Protein AF-A0A2N9FSM0-F1 (afdb_monomer_lite)

Sequence (101 aa):
MVVASSLTACEENVYMAKPAEWYEEMVEFMEKVSALVDNEELSVEESNLLSVAYKNVIGARRASCRIISSIYDRENNRWERNCRVNRGWWGHRRWAVSVGF

pLDDT: mean 75.71, std 14.02, range [42.69, 95.31]

Structure (mmCIF, N/CA/C/O backbone):
data_AF-A0A2N9FSM0-F1
#
_entry.id   AF-A0A2N9FSM0-F1
#
loop_
_atom_site.group_PDB
_atom_site.id
_atom_site.type_symbol
_atom_site.label_atom_id
_atom_site.label_alt_id
_atom_site.label_comp_id
_atom_site.label_asym_id
_atom_site.label_entity_id
_atom_site.label_seq_id
_atom_site.pdbx_PDB_ins_code
_atom_site.Cartn_x
_atom_site.Cartn_y
_atom_site.Cartn_z
_atom_site.occupancy
_atom_site.B_iso_or_equiv
_atom_site.auth_seq_id
_atom_site.auth_comp_id
_atom_site.auth_asym_id
_atom_site.auth_atom_id
_atom_site.pdbx_PDB_model_num
ATOM 1 N N . MET A 1 1 ? -40.564 -2.865 26.275 1.00 42.69 1 MET A N 1
ATOM 2 C CA . MET A 1 1 ? -39.743 -3.961 25.709 1.00 42.69 1 MET A CA 1
ATOM 3 C C . MET A 1 1 ? -39.077 -3.492 24.411 1.00 42.69 1 MET A C 1
ATOM 5 O O . MET A 1 1 ? -39.493 -3.918 23.349 1.00 42.69 1 MET A O 1
ATOM 9 N N . VAL A 1 2 ? -38.095 -2.580 24.465 1.00 46.91 2 VAL A N 1
ATOM 10 C CA . VAL A 1 2 ? -37.381 -2.106 23.246 1.00 46.91 2 VAL A CA 1
ATOM 11 C C . VAL A 1 2 ? -35.849 -2.179 23.391 1.00 46.91 2 VAL A C 1
ATOM 13 O O . VAL A 1 2 ? -35.130 -2.011 22.422 1.00 46.91 2 VAL A O 1
ATOM 16 N N . VAL A 1 3 ? -35.322 -2.522 24.571 1.00 50.28 3 VAL A N 1
ATOM 17 C CA . VAL A 1 3 ? -33.869 -2.481 24.847 1.00 50.28 3 VAL A CA 1
ATOM 18 C C . VAL A 1 3 ? -33.139 -3.785 24.457 1.00 50.28 3 VAL A C 1
ATOM 20 O O . VAL A 1 3 ? -31.921 -3.828 24.441 1.00 50.28 3 VAL A O 1
ATOM 23 N N . ALA A 1 4 ? -33.857 -4.858 24.101 1.00 51.03 4 ALA A N 1
ATOM 24 C CA . ALA A 1 4 ? -33.241 -6.166 23.837 1.00 51.03 4 ALA A CA 1
ATOM 25 C C . ALA A 1 4 ? -32.689 -6.342 22.405 1.00 51.03 4 ALA A C 1
ATOM 27 O O . ALA A 1 4 ? -31.842 -7.202 22.195 1.00 51.03 4 ALA A O 1
ATOM 28 N N . SER A 1 5 ? -33.143 -5.549 21.428 1.00 56.12 5 SER A N 1
ATOM 29 C CA . SER A 1 5 ? -32.797 -5.754 20.010 1.00 56.12 5 SER A CA 1
ATOM 30 C C . SER A 1 5 ? -31.439 -5.169 19.600 1.00 56.12 5 SER A C 1
ATOM 32 O O . SER A 1 5 ? -30.872 -5.589 18.596 1.00 56.12 5 SER A O 1
ATOM 34 N N . SER A 1 6 ? -30.918 -4.183 20.337 1.00 52.75 6 SER A N 1
ATOM 35 C CA . SER A 1 6 ? -29.627 -3.545 20.034 1.00 52.75 6 SER A CA 1
ATOM 36 C C . SER A 1 6 ? -28.436 -4.388 20.496 1.00 52.75 6 SER A C 1
ATOM 38 O O . SER A 1 6 ? -27.421 -4.433 19.804 1.00 52.75 6 SER A O 1
ATOM 40 N N . LEU A 1 7 ? -28.576 -5.107 21.616 1.00 55.03 7 LEU A N 1
ATOM 41 C CA . LEU A 1 7 ? -27.516 -5.957 22.168 1.00 55.03 7 LEU A CA 1
ATOM 42 C C . LEU A 1 7 ? -27.182 -7.123 21.221 1.00 55.03 7 LEU A C 1
ATOM 44 O O . LEU A 1 7 ? -26.017 -7.394 20.947 1.00 55.03 7 LEU A O 1
ATOM 48 N N . THR A 1 8 ? -28.212 -7.746 20.639 1.00 61.66 8 THR A N 1
ATOM 49 C CA . THR A 1 8 ? -28.057 -8.875 19.708 1.00 61.66 8 THR A CA 1
ATOM 50 C C . THR A 1 8 ? -27.405 -8.462 18.389 1.00 61.66 8 THR A C 1
ATOM 52 O O . THR A 1 8 ? -26.653 -9.238 17.809 1.00 61.66 8 THR A O 1
ATOM 55 N N . ALA A 1 9 ? -27.655 -7.233 17.924 1.00 62.84 9 ALA A N 1
ATOM 56 C CA . ALA A 1 9 ? -27.080 -6.714 16.683 1.00 62.84 9 ALA A CA 1
ATOM 57 C C . ALA A 1 9 ? -25.585 -6.381 16.829 1.00 62.84 9 ALA A C 1
ATOM 59 O O . ALA A 1 9 ? -24.810 -6.593 15.896 1.00 62.84 9 ALA A O 1
ATOM 60 N N . CYS A 1 10 ? -25.163 -5.883 17.998 1.00 58.22 10 CYS A N 1
ATOM 61 C CA . CYS A 1 10 ? -23.745 -5.667 18.292 1.00 58.22 10 CYS A CA 1
ATOM 62 C C . CYS A 1 10 ? -22.980 -7.000 18.288 1.00 58.22 10 CYS A C 1
ATOM 64 O O . CYS A 1 10 ? -21.984 -7.153 17.576 1.00 58.22 10 CYS A O 1
ATOM 66 N N . GLU A 1 11 ? -23.509 -8.000 18.997 1.00 66.19 11 GLU A N 1
ATOM 67 C CA . GLU A 1 11 ? -22.922 -9.340 19.067 1.00 66.19 11 GLU A CA 1
ATOM 68 C C . GLU A 1 11 ? -22.862 -10.031 17.692 1.00 66.19 11 GLU A C 1
ATOM 70 O O . GLU A 1 11 ? -21.850 -10.656 17.361 1.00 66.19 11 GLU A O 1
ATOM 75 N N . GLU A 1 12 ? -23.892 -9.871 16.853 1.00 67.88 12 GLU A N 1
ATOM 76 C CA . GLU A 1 12 ? -23.902 -10.371 15.471 1.00 67.88 12 GLU A CA 1
ATOM 77 C C . GLU A 1 12 ? -22.839 -9.705 14.596 1.00 67.88 12 GLU A C 1
ATOM 79 O O . GLU A 1 12 ? -22.126 -10.396 13.869 1.00 67.88 12 GLU A O 1
ATOM 84 N N . ASN A 1 13 ? -22.678 -8.384 14.680 1.00 62.75 13 ASN A N 1
ATOM 85 C CA . ASN A 1 13 ? -21.665 -7.673 13.901 1.00 62.75 13 ASN A CA 1
ATOM 86 C C . ASN A 1 13 ? -20.241 -8.060 14.336 1.00 62.75 13 ASN A C 1
ATOM 88 O O . ASN A 1 13 ? -19.366 -8.256 13.490 1.00 62.75 13 ASN A O 1
ATOM 92 N N . VAL A 1 14 ? -20.012 -8.253 15.640 1.00 62.78 14 VAL A N 1
ATOM 93 C CA . VAL A 1 14 ? -18.741 -8.771 16.173 1.00 62.78 14 VAL A CA 1
ATOM 94 C C . VAL A 1 14 ? -18.495 -10.212 15.714 1.00 62.78 14 VAL A C 1
ATOM 96 O O . VAL A 1 14 ? -17.353 -10.588 15.443 1.00 62.78 14 VAL A O 1
ATOM 99 N N . TYR A 1 15 ? -19.541 -11.032 15.601 1.00 68.31 15 TYR A N 1
ATOM 100 C CA . TYR A 1 15 ? -19.434 -12.397 15.093 1.00 68.31 15 TYR A CA 1
ATOM 101 C C . TYR A 1 15 ? -19.131 -12.436 13.588 1.00 68.31 15 TYR A C 1
ATOM 103 O O . TYR A 1 15 ? -18.235 -13.172 13.180 1.00 68.31 15 TYR A O 1
ATOM 111 N N . MET A 1 16 ? -19.799 -11.605 12.783 1.00 65.75 16 MET A N 1
ATOM 112 C CA . MET A 1 16 ? -19.582 -11.477 11.332 1.00 65.75 16 MET A CA 1
ATOM 113 C C . MET A 1 16 ? -18.201 -10.894 10.990 1.00 65.75 16 MET A C 1
ATOM 115 O O . MET A 1 16 ? -17.624 -11.240 9.962 1.00 65.75 16 MET A O 1
ATOM 119 N N . ALA A 1 17 ? -17.623 -10.073 11.872 1.00 59.00 17 ALA A N 1
ATOM 120 C CA . ALA A 1 17 ? -16.280 -9.519 11.700 1.00 59.00 17 ALA A CA 1
ATOM 121 C C . ALA A 1 17 ? -15.144 -10.541 11.930 1.00 59.00 17 ALA A C 1
ATOM 123 O O . ALA A 1 17 ? -14.028 -10.328 11.458 1.00 59.00 17 ALA A O 1
ATOM 124 N N . LYS A 1 18 ? -15.389 -11.648 12.648 1.00 58.12 18 LYS A N 1
ATOM 125 C CA . LYS A 1 18 ? -14.363 -12.666 12.965 1.00 58.12 18 LYS A CA 1
ATOM 126 C C . LYS A 1 18 ? -13.934 -13.538 11.771 1.00 58.12 18 LYS A C 1
ATOM 128 O O . LYS A 1 18 ? -12.740 -13.820 11.685 1.00 58.12 18 LYS A O 1
ATOM 133 N N . PRO A 1 19 ? -14.836 -13.992 10.879 1.00 55.09 19 PRO A N 1
ATOM 134 C CA . PRO A 1 19 ? -14.470 -14.751 9.684 1.00 55.09 19 PRO A CA 1
ATOM 135 C C . PRO A 1 19 ? -14.228 -13.881 8.438 1.00 55.09 19 PRO A C 1
ATOM 137 O O . PRO A 1 19 ? -13.990 -14.447 7.376 1.00 55.09 19 PRO A O 1
ATOM 140 N N . ALA A 1 20 ? -14.302 -12.546 8.530 1.00 54.22 20 ALA A N 1
ATOM 141 C CA . ALA A 1 20 ? -14.129 -11.665 7.375 1.00 54.22 20 ALA A CA 1
ATOM 142 C C . ALA A 1 20 ? -12.730 -11.839 6.756 1.00 54.22 20 ALA A C 1
ATOM 144 O O . ALA A 1 20 ? -11.710 -11.525 7.374 1.00 54.22 20 ALA A O 1
ATOM 145 N N . GLU A 1 21 ? -12.680 -12.354 5.526 1.00 50.59 21 GLU A N 1
ATOM 146 C CA . GLU A 1 21 ? -11.426 -12.634 4.817 1.00 50.59 21 GLU A CA 1
ATOM 147 C C . GLU A 1 21 ? -10.704 -11.346 4.381 1.00 50.59 21 GLU A C 1
ATOM 149 O O . GLU A 1 21 ? -9.490 -11.367 4.154 1.00 50.59 21 GLU A O 1
ATOM 154 N N . TRP A 1 22 ? -11.413 -10.208 4.312 1.00 60.34 22 TRP A N 1
ATOM 155 C CA . TRP A 1 22 ? -10.875 -8.918 3.878 1.00 60.34 22 TRP A CA 1
ATOM 156 C C . TRP A 1 22 ? -11.027 -7.820 4.938 1.00 60.34 22 TRP A C 1
ATOM 158 O O . TRP A 1 22 ? -12.109 -7.531 5.443 1.00 60.34 22 TRP A O 1
ATOM 168 N N . TYR A 1 23 ? -9.911 -7.150 5.244 1.00 63.03 23 TYR A N 1
ATOM 169 C CA . TYR A 1 23 ? -9.839 -6.123 6.291 1.00 63.03 23 TYR A CA 1
ATOM 170 C C . TYR A 1 23 ? -10.695 -4.878 6.014 1.00 63.03 23 TYR A C 1
ATOM 172 O O . TYR A 1 23 ? -11.023 -4.162 6.954 1.00 63.03 23 TYR A O 1
ATOM 180 N N . GLU A 1 24 ? -11.049 -4.608 4.755 1.00 64.44 24 GLU A N 1
ATOM 181 C CA . GLU A 1 24 ? -11.970 -3.517 4.406 1.00 64.44 24 GLU A CA 1
ATOM 182 C C . GLU A 1 24 ? -13.403 -3.825 4.876 1.00 64.44 24 GLU A C 1
ATOM 184 O O . GLU A 1 24 ? -14.045 -2.949 5.450 1.00 64.44 24 GLU A O 1
ATOM 189 N N . GLU A 1 25 ? -13.855 -5.080 4.771 1.00 65.69 25 GLU A N 1
ATOM 190 C CA . GLU A 1 25 ? -15.167 -5.512 5.279 1.00 65.69 25 GLU A CA 1
ATOM 191 C C . GLU A 1 25 ? -15.205 -5.477 6.814 1.00 65.69 25 GLU A C 1
ATOM 193 O O . GLU A 1 25 ? -16.184 -5.035 7.412 1.00 65.69 25 GLU A O 1
ATOM 198 N N . MET A 1 26 ? -14.103 -5.852 7.475 1.00 68.19 26 MET A N 1
ATOM 199 C CA . MET A 1 26 ? -13.976 -5.771 8.937 1.00 68.19 26 MET A CA 1
ATOM 200 C C . MET A 1 26 ? -14.097 -4.328 9.462 1.00 68.19 26 MET A C 1
ATOM 202 O O . MET A 1 26 ? -14.680 -4.115 10.526 1.00 68.19 26 MET A O 1
ATOM 206 N N . VAL A 1 27 ? -13.576 -3.335 8.727 1.00 68.75 27 VAL A N 1
ATOM 207 C CA . VAL A 1 27 ? -13.750 -1.908 9.060 1.00 68.75 27 VAL A CA 1
ATOM 208 C C . VAL A 1 27 ? -15.211 -1.490 8.890 1.00 68.75 27 VAL A C 1
ATOM 210 O O . VAL A 1 27 ? -15.749 -0.826 9.769 1.00 68.75 27 VAL A O 1
ATOM 213 N N . GLU A 1 28 ? -15.877 -1.932 7.825 1.00 72.94 28 GLU A N 1
ATOM 214 C CA . GLU A 1 28 ? -17.275 -1.584 7.547 1.00 72.94 28 GLU A CA 1
ATOM 215 C C . GLU A 1 28 ? -18.250 -2.148 8.601 1.00 72.94 28 GLU A C 1
ATOM 217 O O . GLU A 1 28 ? -19.198 -1.474 9.014 1.00 72.94 28 GLU A O 1
ATOM 222 N N . PHE A 1 29 ? -18.007 -3.368 9.098 1.00 66.38 29 PHE A N 1
ATOM 223 C CA . PHE A 1 29 ? -18.776 -3.937 10.211 1.00 66.38 29 PHE A CA 1
ATOM 224 C C . PHE A 1 29 ? -18.516 -3.205 11.529 1.00 66.38 29 PHE A C 1
ATOM 226 O O . PHE A 1 29 ? -19.450 -2.968 12.293 1.00 66.38 29 PHE A O 1
ATOM 233 N N . MET A 1 30 ? -17.273 -2.801 11.789 1.00 67.94 30 MET A N 1
ATOM 234 C 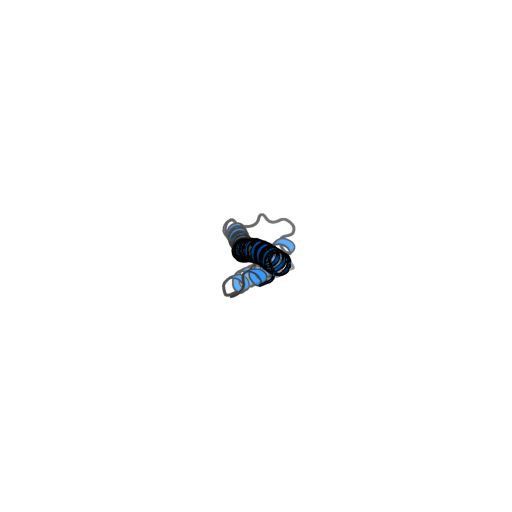CA . MET A 1 30 ? -16.928 -2.087 13.017 1.00 67.94 30 MET A CA 1
ATOM 235 C C . MET A 1 30 ? -17.384 -0.620 13.019 1.00 67.94 30 MET A C 1
ATOM 237 O O . MET A 1 30 ? -17.739 -0.100 14.074 1.00 67.94 30 MET A O 1
ATOM 241 N N . GLU A 1 31 ? -17.472 0.029 11.855 1.00 70.31 31 GLU A N 1
ATOM 242 C CA . GLU A 1 31 ? -18.128 1.335 11.713 1.00 70.31 31 GLU A CA 1
ATOM 243 C C . GLU A 1 31 ? -19.624 1.234 12.053 1.00 70.31 31 GLU A C 1
ATOM 245 O O . GLU A 1 31 ? -20.140 2.070 12.797 1.00 70.31 31 GLU A O 1
ATOM 250 N N . LYS A 1 32 ? -20.305 0.161 11.621 1.00 70.94 32 LYS A N 1
ATOM 251 C CA . LYS A 1 32 ? -21.703 -0.115 12.005 1.00 70.94 32 LYS A CA 1
ATOM 252 C C . LYS A 1 32 ? -21.853 -0.381 13.504 1.00 70.94 32 LYS A C 1
ATOM 254 O O . LYS A 1 32 ? -22.802 0.121 14.093 1.00 70.94 32 LYS A O 1
ATOM 259 N N . VAL A 1 33 ? -20.920 -1.099 14.136 1.00 67.44 33 VAL A N 1
ATOM 260 C CA . VAL A 1 33 ? -20.899 -1.274 15.604 1.00 67.44 33 VAL A CA 1
ATOM 261 C C . VAL A 1 33 ? -20.746 0.078 16.303 1.00 67.44 33 VAL A C 1
ATOM 263 O O . VAL A 1 33 ? -21.536 0.396 17.183 1.00 67.44 33 VAL A O 1
ATOM 266 N N . SER A 1 34 ? -19.812 0.923 15.855 1.00 63.88 34 SER A N 1
ATOM 267 C CA . SER A 1 34 ? -19.601 2.253 16.446 1.00 63.88 34 SER A CA 1
ATOM 268 C C . SER A 1 34 ? -20.794 3.203 16.277 1.00 63.88 34 SER A C 1
ATOM 270 O O . SER A 1 34 ? -21.032 4.036 17.143 1.00 63.88 34 SER A O 1
ATOM 272 N N . ALA A 1 35 ? -21.563 3.063 15.192 1.00 68.19 35 ALA A N 1
ATOM 273 C CA . ALA A 1 35 ? -22.748 3.874 14.918 1.00 68.19 35 ALA A CA 1
ATOM 274 C C . ALA A 1 35 ? -24.010 3.386 15.652 1.00 68.19 35 ALA A C 1
ATOM 276 O O . ALA A 1 35 ? -24.970 4.138 15.773 1.00 68.19 35 ALA A O 1
ATOM 277 N N . LEU A 1 36 ? -24.035 2.128 16.108 1.00 65.25 36 LEU A N 1
ATOM 278 C CA . LEU A 1 36 ? -25.142 1.561 16.888 1.00 65.25 36 LEU A CA 1
ATOM 279 C C . LEU A 1 36 ? -24.987 1.812 18.395 1.00 65.25 36 LEU A C 1
ATOM 281 O O . LEU A 1 36 ? -25.963 1.732 19.141 1.00 65.25 36 LEU A O 1
ATOM 285 N N . VAL A 1 37 ? -23.768 2.110 18.842 1.00 61.88 37 VAL A N 1
ATOM 286 C CA . VAL A 1 37 ? -23.438 2.390 20.237 1.00 61.88 37 VAL A CA 1
ATOM 287 C C . VAL A 1 37 ? -23.549 3.899 20.474 1.00 61.88 37 VAL A C 1
ATOM 289 O O . VAL A 1 37 ? -22.565 4.627 20.492 1.00 61.88 37 VAL A O 1
ATOM 292 N N . ASP A 1 38 ? -24.779 4.394 20.624 1.00 55.59 38 ASP A N 1
ATOM 293 C CA . ASP A 1 38 ? -25.033 5.840 20.701 1.00 55.59 38 ASP A CA 1
ATOM 294 C C . ASP A 1 38 ? -24.504 6.513 21.983 1.00 55.59 38 ASP A C 1
ATOM 296 O O . ASP A 1 38 ? -24.418 7.734 22.005 1.00 55.59 38 ASP A O 1
ATOM 300 N N . ASN A 1 39 ? -24.155 5.786 23.056 1.00 52.88 39 ASN A N 1
ATOM 301 C CA . ASN A 1 39 ? -23.635 6.371 24.312 1.00 52.88 39 ASN A CA 1
ATOM 302 C C . ASN A 1 39 ? -22.905 5.364 25.239 1.00 52.88 39 ASN A C 1
ATOM 304 O O . ASN A 1 39 ? -22.675 5.678 26.408 1.00 52.88 39 ASN A O 1
ATOM 308 N N . GLU A 1 40 ? -22.578 4.153 24.776 1.00 57.31 40 GLU A N 1
ATOM 309 C CA . GLU A 1 40 ? -21.951 3.118 25.616 1.00 57.31 40 GLU A CA 1
ATOM 310 C C . GLU A 1 40 ? -20.447 3.027 25.316 1.00 57.31 40 GLU A C 1
ATOM 312 O O . GLU A 1 40 ? -20.004 3.164 24.178 1.00 57.31 40 GLU A O 1
ATOM 317 N N . GLU A 1 41 ? -19.624 2.896 26.350 1.00 60.25 41 GLU A N 1
ATOM 318 C CA . GLU A 1 41 ? -18.171 2.878 26.197 1.00 60.25 41 GLU A CA 1
ATOM 319 C C . GLU A 1 41 ? -17.751 1.561 25.521 1.00 60.25 41 GLU A C 1
ATOM 321 O O . GLU A 1 41 ? -18.015 0.484 26.052 1.00 60.25 41 GLU A O 1
ATOM 326 N N . LE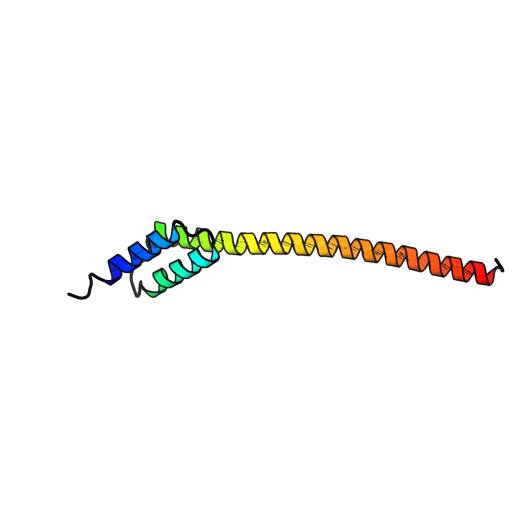U A 1 42 ? -17.139 1.648 24.329 1.00 66.12 42 LEU A N 1
ATOM 327 C CA . LEU A 1 42 ? -16.639 0.491 23.571 1.00 66.12 42 LEU A CA 1
ATOM 328 C C . LEU A 1 42 ? -15.776 -0.399 24.469 1.00 66.12 42 LEU A C 1
ATOM 330 O O . LEU A 1 42 ? -14.812 0.078 25.078 1.00 66.12 42 LEU A O 1
ATOM 334 N N . SER A 1 43 ? -16.066 -1.701 24.496 1.00 73.94 43 SER A N 1
ATOM 335 C CA . SER A 1 43 ? -15.273 -2.636 25.291 1.00 73.94 43 SER A CA 1
ATOM 336 C C . SER A 1 43 ? -13.828 -2.694 24.780 1.00 73.94 43 SER A C 1
ATOM 338 O O . SER A 1 43 ? -13.527 -2.419 23.610 1.00 73.94 43 SER A O 1
ATOM 340 N N . VAL A 1 44 ? -12.904 -3.085 25.660 1.00 76.50 44 VAL A N 1
ATOM 341 C CA . VAL A 1 44 ? -11.473 -3.209 25.349 1.00 76.50 44 VAL A CA 1
ATOM 342 C C . VAL A 1 44 ? -11.253 -4.138 24.148 1.00 76.50 44 VAL A C 1
ATOM 344 O O . VAL A 1 44 ? -10.434 -3.840 23.274 1.00 76.50 44 VAL A O 1
ATOM 347 N N . GLU A 1 45 ? -12.016 -5.228 24.049 1.00 78.88 45 GLU A N 1
ATOM 348 C CA . GLU A 1 45 ? -11.968 -6.169 22.929 1.00 78.88 45 GLU A CA 1
ATOM 349 C C . GLU A 1 45 ? -12.403 -5.545 21.592 1.00 78.88 45 GLU A C 1
ATOM 351 O O . GLU A 1 45 ? -11.759 -5.785 20.568 1.00 78.88 45 GLU A O 1
ATOM 356 N N . GLU A 1 46 ? -13.452 -4.723 21.590 1.00 72.12 46 GLU A N 1
ATOM 357 C CA . GLU A 1 46 ? -14.009 -4.092 20.384 1.00 72.12 46 GLU A CA 1
ATOM 358 C C . GLU A 1 46 ? -13.072 -3.002 19.859 1.00 72.12 46 GLU A C 1
ATOM 360 O O . GLU A 1 46 ? -12.723 -2.978 18.676 1.00 72.12 46 GLU A O 1
ATOM 365 N N . SER A 1 47 ? -12.558 -2.165 20.765 1.00 80.44 47 SER A N 1
ATOM 366 C CA . SER A 1 47 ? -11.550 -1.146 20.454 1.00 80.44 47 SER A CA 1
ATOM 367 C C . SER A 1 47 ? -10.251 -1.758 19.913 1.00 80.44 47 SER A C 1
ATOM 369 O O . SER A 1 47 ? -9.612 -1.204 19.008 1.00 80.44 47 SER A O 1
ATOM 371 N N . ASN A 1 48 ? -9.846 -2.921 20.434 1.00 84.44 48 ASN A N 1
ATOM 372 C CA . ASN A 1 48 ? -8.680 -3.640 19.931 1.00 84.44 48 ASN A CA 1
ATOM 373 C C . ASN A 1 48 ? -8.932 -4.219 18.529 1.00 84.44 48 ASN A C 1
ATOM 375 O O . ASN A 1 48 ? -8.067 -4.088 17.660 1.00 84.44 48 ASN A O 1
ATOM 379 N N . LEU A 1 49 ? -10.115 -4.792 18.271 1.00 83.19 49 LEU A N 1
ATOM 380 C CA . LEU A 1 49 ? -10.481 -5.285 16.937 1.00 83.19 49 LEU A CA 1
ATOM 381 C C . LEU A 1 49 ? -10.479 -4.157 15.897 1.00 83.19 49 LEU A C 1
AT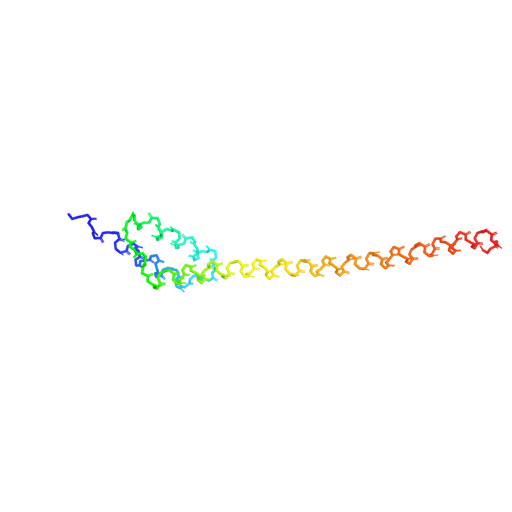OM 383 O O . LEU A 1 49 ? -9.875 -4.310 14.834 1.00 83.19 49 LEU A O 1
ATOM 387 N N . LEU A 1 50 ? -11.073 -3.010 16.235 1.00 80.00 50 LEU A N 1
ATOM 388 C CA . LEU A 1 50 ? -11.032 -1.785 15.430 1.00 80.00 50 LEU A CA 1
ATOM 389 C C . LEU A 1 50 ? -9.591 -1.361 15.121 1.00 80.00 50 LEU A C 1
ATOM 391 O O . LEU A 1 50 ? -9.229 -1.119 13.967 1.00 80.00 50 LEU A O 1
ATOM 395 N N . SER A 1 51 ? -8.735 -1.325 16.146 1.00 85.12 51 SER A N 1
ATOM 396 C CA . SER A 1 51 ? -7.318 -0.997 15.980 1.00 85.12 51 SER A CA 1
ATOM 397 C C . SER A 1 51 ? -6.587 -1.970 15.053 1.00 85.12 51 SER A C 1
ATOM 399 O O . SER A 1 51 ? -5.759 -1.533 14.252 1.00 85.12 51 SER A O 1
ATOM 401 N N . VAL A 1 52 ? -6.851 -3.274 15.152 1.00 85.12 52 VAL A N 1
ATOM 402 C CA . VAL A 1 52 ? -6.231 -4.296 14.293 1.00 85.12 52 VAL A CA 1
ATOM 403 C C . VAL A 1 52 ? -6.694 -4.139 12.845 1.00 85.12 52 VAL A C 1
ATOM 405 O O . VAL A 1 52 ? -5.851 -4.113 11.945 1.00 85.12 52 VAL A O 1
ATOM 408 N N . ALA A 1 53 ? -7.997 -3.954 12.624 1.00 83.19 53 ALA A N 1
ATOM 409 C CA . ALA A 1 53 ? -8.580 -3.746 11.302 1.00 83.19 53 ALA A CA 1
ATOM 410 C C . ALA A 1 53 ? -7.937 -2.543 10.589 1.00 83.19 53 ALA A C 1
ATOM 412 O O . ALA A 1 53 ? -7.314 -2.695 9.532 1.00 83.19 53 ALA A O 1
ATOM 413 N N . TYR A 1 54 ? -7.965 -1.359 11.212 1.00 83.44 54 TYR A N 1
ATOM 414 C CA . TYR A 1 54 ? -7.394 -0.149 10.612 1.00 83.44 54 TYR A CA 1
ATOM 415 C C . TYR A 1 54 ? -5.874 -0.233 10.420 1.00 83.44 54 TYR A C 1
ATOM 417 O O . TYR A 1 54 ? -5.360 0.192 9.378 1.00 83.44 54 TYR A O 1
ATOM 425 N N . LYS A 1 55 ? -5.125 -0.804 11.378 1.00 88.31 55 LYS A N 1
ATOM 426 C CA . LYS A 1 55 ? -3.667 -0.988 11.232 1.00 88.31 55 LYS A CA 1
ATOM 427 C C . LYS A 1 55 ? -3.327 -1.861 10.027 1.00 88.31 55 LYS A C 1
ATOM 429 O O . LYS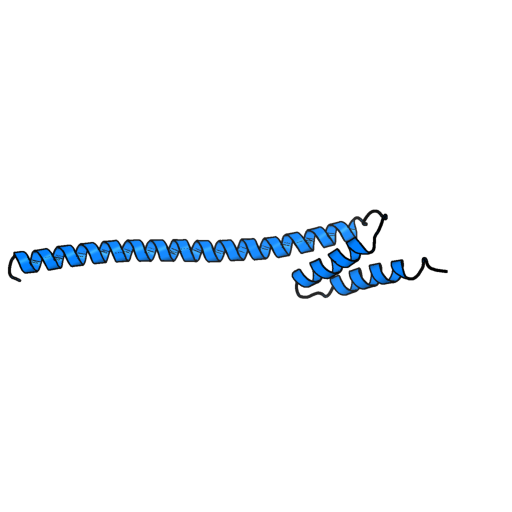 A 1 55 ? -2.367 -1.547 9.321 1.00 88.31 55 LYS A O 1
ATOM 434 N N . ASN A 1 56 ? -4.112 -2.902 9.764 1.00 85.31 56 ASN A N 1
ATOM 435 C CA . ASN A 1 56 ? -3.880 -3.814 8.648 1.00 85.31 56 ASN A CA 1
ATOM 436 C C . ASN A 1 56 ? -4.214 -3.173 7.295 1.00 85.31 56 ASN A C 1
ATOM 438 O O . ASN A 1 56 ? -3.395 -3.257 6.378 1.00 85.31 56 ASN A O 1
ATOM 442 N N . VAL A 1 57 ? -5.330 -2.442 7.183 1.00 83.94 57 VAL A N 1
ATOM 443 C CA . VAL A 1 57 ? -5.683 -1.700 5.954 1.00 83.94 57 VAL A CA 1
ATOM 444 C C . VAL A 1 57 ? -4.602 -0.673 5.607 1.00 83.94 57 VAL A C 1
ATOM 446 O O . VAL A 1 57 ? -4.088 -0.627 4.484 1.00 83.94 57 VAL A O 1
ATOM 449 N N . ILE A 1 58 ? -4.191 0.134 6.588 1.00 87.25 58 ILE A N 1
ATOM 450 C CA . ILE A 1 58 ? -3.137 1.137 6.397 1.00 87.25 58 ILE A CA 1
ATOM 451 C C . ILE A 1 58 ? -1.791 0.454 6.103 1.00 87.25 58 ILE A C 1
ATOM 453 O O . ILE A 1 58 ? -1.017 0.939 5.274 1.00 87.25 58 ILE A O 1
ATOM 457 N N . GLY A 1 59 ? -1.505 -0.678 6.751 1.00 90.31 59 GLY A N 1
ATOM 458 C CA . GLY A 1 59 ? -0.309 -1.488 6.523 1.00 90.31 59 GLY A CA 1
ATOM 459 C C . GLY A 1 59 ? -0.199 -1.990 5.084 1.00 90.31 59 GLY A C 1
ATOM 460 O O . GLY A 1 59 ? 0.837 -1.788 4.446 1.00 90.31 59 GLY A O 1
ATOM 461 N N . ALA A 1 60 ? -1.279 -2.555 4.541 1.00 86.38 60 ALA A N 1
ATOM 462 C CA . ALA A 1 60 ? -1.348 -3.023 3.159 1.00 86.38 60 ALA A CA 1
ATOM 463 C C . ALA A 1 60 ? -1.157 -1.877 2.149 1.00 86.38 60 ALA A C 1
ATOM 465 O O . ALA A 1 60 ? -0.381 -2.002 1.194 1.00 86.38 60 ALA A O 1
ATOM 466 N N . ARG A 1 61 ? -1.775 -0.713 2.399 1.00 89.06 61 ARG A N 1
ATOM 467 C CA . ARG A 1 61 ? -1.576 0.495 1.577 1.00 89.06 61 ARG A CA 1
ATOM 468 C C . ARG A 1 61 ? -0.129 0.984 1.623 1.00 89.06 61 ARG A C 1
ATOM 470 O O . ARG A 1 61 ? 0.453 1.262 0.579 1.00 89.06 61 ARG A O 1
ATOM 477 N N . ARG A 1 62 ? 0.499 1.026 2.804 1.00 94.06 62 ARG A N 1
ATOM 478 C CA . ARG A 1 62 ? 1.921 1.398 2.949 1.00 94.06 62 ARG A CA 1
ATOM 479 C C . ARG A 1 62 ? 2.848 0.426 2.227 1.00 94.06 62 ARG A C 1
ATOM 481 O O . ARG A 1 62 ? 3.791 0.873 1.578 1.00 94.06 62 ARG A O 1
ATOM 488 N N . ALA A 1 63 ? 2.598 -0.878 2.328 1.00 92.75 63 ALA A N 1
ATOM 489 C CA . ALA A 1 63 ? 3.364 -1.888 1.603 1.00 92.75 63 ALA A CA 1
ATOM 490 C C . ALA A 1 63 ? 3.243 -1.685 0.083 1.00 92.75 63 ALA A C 1
ATOM 492 O O . ALA A 1 63 ? 4.257 -1.641 -0.612 1.00 92.75 63 ALA A O 1
ATOM 493 N N . SER A 1 64 ? 2.025 -1.445 -0.407 1.00 91.94 64 SER A N 1
ATOM 494 C CA . SER A 1 64 ? 1.755 -1.140 -1.816 1.00 91.94 64 SER A CA 1
ATOM 495 C C . SER A 1 64 ? 2.486 0.124 -2.276 1.00 91.94 64 SER A C 1
ATOM 497 O O . SER A 1 64 ? 3.189 0.094 -3.285 1.00 91.94 64 SER A O 1
ATOM 499 N N . CYS A 1 65 ? 2.416 1.213 -1.501 1.00 90.31 65 CYS A N 1
ATOM 500 C CA . CYS A 1 65 ? 3.146 2.446 -1.802 1.00 90.31 65 CYS A CA 1
ATOM 501 C C . CYS A 1 65 ? 4.660 2.213 -1.877 1.00 90.31 65 CYS A C 1
ATOM 503 O O . CYS A 1 65 ? 5.297 2.710 -2.797 1.00 90.31 65 CYS A O 1
ATOM 505 N N . ARG A 1 66 ? 5.247 1.420 -0.968 1.00 95.31 66 ARG A N 1
ATOM 506 C CA . ARG A 1 66 ? 6.685 1.090 -1.016 1.00 95.31 66 ARG A CA 1
ATOM 507 C C . ARG A 1 66 ? 7.062 0.351 -2.294 1.00 95.31 66 ARG A C 1
ATOM 509 O O . ARG A 1 66 ? 8.082 0.672 -2.898 1.00 95.31 66 ARG A O 1
ATOM 516 N N . ILE A 1 67 ? 6.248 -0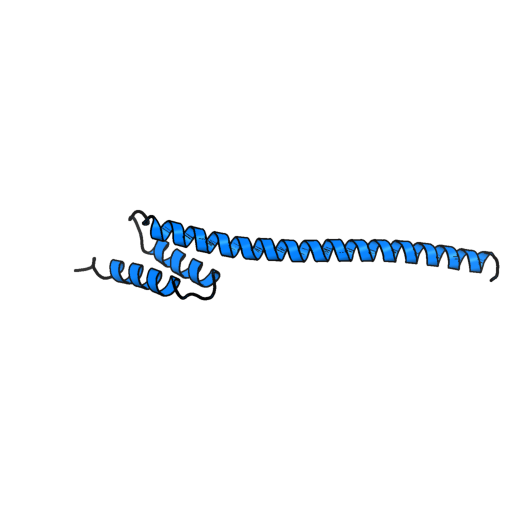.618 -2.710 1.00 94.50 67 ILE A N 1
ATOM 517 C CA . ILE A 1 67 ? 6.467 -1.356 -3.958 1.00 94.50 67 ILE A CA 1
ATOM 518 C C . ILE A 1 67 ? 6.428 -0.386 -5.141 1.00 94.50 67 ILE A C 1
ATOM 520 O O . ILE A 1 67 ? 7.377 -0.354 -5.923 1.00 94.50 67 ILE A O 1
ATOM 524 N N . ILE A 1 68 ? 5.392 0.452 -5.230 1.00 91.81 68 ILE A N 1
ATOM 525 C CA . ILE A 1 68 ? 5.236 1.435 -6.311 1.00 91.81 68 ILE A CA 1
ATOM 526 C C . ILE A 1 68 ? 6.422 2.406 -6.345 1.00 91.81 68 ILE A C 1
ATOM 528 O O . ILE A 1 68 ? 7.024 2.583 -7.402 1.00 91.81 68 ILE A O 1
ATOM 532 N N . SER A 1 69 ? 6.817 2.974 -5.202 1.00 92.50 69 SER A N 1
ATOM 533 C CA . SER A 1 69 ? 7.986 3.856 -5.108 1.00 92.50 69 SER A CA 1
ATOM 534 C C . SER A 1 69 ? 9.272 3.149 -5.539 1.00 92.50 69 SER A C 1
ATOM 536 O O . SER A 1 69 ? 10.025 3.692 -6.339 1.00 92.50 69 SER A O 1
ATOM 538 N N . SER A 1 70 ? 9.496 1.903 -5.109 1.00 94.31 70 SER A N 1
ATOM 539 C CA . SER A 1 70 ? 10.687 1.144 -5.517 1.00 94.31 70 SER A CA 1
ATOM 540 C C . SER A 1 70 ? 10.739 0.873 -7.026 1.00 94.31 70 SER A C 1
ATOM 542 O O . SER A 1 70 ? 11.813 0.894 -7.631 1.00 94.31 70 SER A O 1
ATOM 544 N N . ILE A 1 71 ? 9.580 0.635 -7.653 1.00 95.25 71 ILE A N 1
ATOM 545 C CA . ILE A 1 71 ? 9.472 0.451 -9.102 1.00 95.25 71 ILE A CA 1
ATOM 546 C C . ILE A 1 71 ? 9.779 1.768 -9.804 1.00 95.25 71 ILE A C 1
ATOM 548 O O . ILE A 1 71 ? 10.571 1.772 -10.745 1.00 95.25 71 ILE A O 1
ATOM 552 N N . TYR A 1 72 ? 9.193 2.866 -9.326 1.00 93.31 72 TYR A N 1
ATOM 553 C CA . TYR A 1 72 ? 9.428 4.199 -9.861 1.00 93.31 72 TYR A CA 1
ATOM 554 C C . TYR A 1 72 ? 10.914 4.568 -9.816 1.00 93.31 72 TYR A C 1
ATOM 556 O O . TYR A 1 72 ? 11.486 4.908 -10.848 1.00 93.31 72 TYR A O 1
ATOM 564 N N . ASP A 1 73 ? 11.572 4.409 -8.667 1.00 92.88 73 ASP A N 1
ATOM 565 C CA . ASP A 1 73 ? 12.995 4.723 -8.510 1.00 92.88 73 ASP A CA 1
ATOM 566 C C . ASP A 1 73 ? 13.869 3.856 -9.420 1.00 92.88 73 ASP A C 1
ATOM 568 O O . ASP A 1 73 ? 14.803 4.340 -10.069 1.00 92.88 73 ASP A O 1
ATOM 572 N N . ARG A 1 74 ? 13.572 2.554 -9.508 1.00 94.19 74 ARG A N 1
ATOM 573 C CA . ARG A 1 74 ? 14.296 1.637 -10.395 1.00 94.19 74 ARG A CA 1
ATOM 574 C C . ARG A 1 74 ? 14.169 2.054 -11.857 1.00 94.19 74 ARG A C 1
ATOM 576 O O . ARG A 1 74 ? 15.163 2.026 -12.587 1.00 94.19 74 ARG A O 1
ATOM 583 N N . GLU A 1 75 ? 12.967 2.422 -12.275 1.00 93.81 75 GLU A N 1
ATOM 584 C CA . GLU A 1 75 ? 12.675 2.787 -13.654 1.00 93.81 75 GLU A CA 1
ATOM 585 C C . GLU A 1 75 ? 13.252 4.172 -13.988 1.00 93.81 75 GLU A C 1
ATOM 587 O O . GLU A 1 75 ? 13.913 4.319 -15.012 1.00 93.81 75 GLU A O 1
ATOM 592 N N . ASN A 1 76 ? 13.165 5.149 -13.079 1.00 91.31 76 ASN A N 1
ATOM 593 C CA . ASN A 1 76 ? 13.827 6.450 -13.218 1.00 91.31 76 ASN A CA 1
ATOM 594 C C . ASN A 1 76 ? 15.344 6.300 -13.421 1.00 91.31 76 ASN A C 1
ATOM 596 O O . ASN A 1 76 ? 15.911 6.827 -14.379 1.00 91.31 76 ASN A O 1
ATOM 600 N N . ASN A 1 77 ? 15.997 5.474 -12.600 1.00 92.62 77 ASN A N 1
ATOM 601 C CA . ASN A 1 77 ? 17.420 5.168 -12.759 1.00 92.62 77 ASN A CA 1
ATOM 602 C C . ASN A 1 77 ? 17.736 4.513 -14.116 1.00 92.62 77 ASN A C 1
ATOM 604 O O . ASN A 1 77 ? 18.798 4.743 -14.703 1.00 92.62 77 ASN A O 1
ATOM 608 N N . ARG A 1 78 ? 16.835 3.669 -14.631 1.00 92.56 78 ARG A N 1
ATOM 609 C CA . ARG A 1 78 ? 16.980 3.057 -15.957 1.00 92.56 78 ARG A CA 1
ATOM 610 C C . ARG A 1 78 ? 16.878 4.107 -17.062 1.00 92.56 78 ARG A C 1
ATOM 612 O O . ARG A 1 78 ? 17.737 4.114 -17.948 1.00 92.56 78 ARG A O 1
ATOM 619 N N . TRP A 1 79 ? 15.887 4.994 -16.994 1.00 87.06 79 TRP A N 1
ATOM 620 C CA . TRP A 1 79 ? 15.713 6.094 -17.941 1.00 87.06 79 TRP A CA 1
ATOM 621 C C . TRP A 1 79 ? 16.924 7.018 -17.957 1.00 87.06 79 TRP A C 1
ATOM 623 O O . TRP A 1 79 ? 17.447 7.308 -19.029 1.00 87.06 79 TRP A O 1
ATOM 633 N N . GLU A 1 80 ? 17.442 7.414 -16.795 1.00 89.75 80 GLU A N 1
ATOM 634 C CA . GLU A 1 80 ? 18.631 8.267 -16.704 1.00 89.75 80 GLU A CA 1
ATOM 635 C C . GLU A 1 80 ? 19.860 7.636 -17.362 1.00 89.75 80 GLU A C 1
ATOM 637 O O . GLU A 1 80 ? 20.583 8.302 -18.115 1.00 89.75 80 GLU A O 1
ATOM 642 N N . ARG A 1 81 ? 20.093 6.337 -17.123 1.00 89.00 81 ARG A N 1
ATOM 643 C CA . ARG A 1 81 ? 21.170 5.596 -17.794 1.00 89.00 81 ARG A CA 1
ATOM 644 C C . ARG A 1 81 ? 20.966 5.577 -19.304 1.00 89.00 81 ARG A C 1
ATOM 646 O O . ARG A 1 81 ? 21.911 5.863 -20.036 1.00 89.00 81 ARG A O 1
ATOM 653 N N . ASN A 1 82 ? 19.752 5.292 -19.772 1.00 89.38 82 ASN A N 1
ATOM 654 C CA . ASN A 1 82 ? 19.455 5.246 -21.201 1.00 89.38 82 ASN A CA 1
ATOM 655 C C . ASN A 1 82 ? 19.624 6.628 -21.854 1.00 89.38 82 ASN A C 1
ATOM 657 O O . ASN A 1 82 ? 20.300 6.752 -22.868 1.00 89.38 82 ASN A O 1
ATOM 661 N N . CYS A 1 83 ? 19.133 7.695 -21.224 1.00 80.62 83 CYS A N 1
ATOM 662 C CA . CYS A 1 83 ? 19.339 9.070 -21.675 1.00 80.62 83 CYS A CA 1
ATOM 663 C C . CYS A 1 83 ? 20.827 9.436 -21.744 1.00 80.62 83 CYS A C 1
ATOM 665 O O . CYS A 1 83 ? 21.261 10.072 -22.705 1.00 80.62 83 CYS A O 1
ATOM 667 N N . ARG A 1 84 ? 21.636 9.019 -20.762 1.00 86.12 84 ARG A N 1
ATOM 668 C CA . ARG A 1 84 ? 23.091 9.236 -20.771 1.00 86.12 84 ARG A CA 1
ATOM 669 C C . ARG A 1 84 ? 23.760 8.523 -21.944 1.00 86.12 84 ARG A C 1
ATOM 671 O O . ARG A 1 84 ? 24.527 9.154 -22.667 1.00 86.12 84 ARG A O 1
ATOM 678 N N . VAL A 1 85 ? 23.445 7.243 -22.138 1.00 87.56 85 VAL A N 1
ATOM 679 C CA . VAL A 1 85 ? 23.956 6.437 -23.254 1.00 87.56 85 VAL A CA 1
ATOM 680 C C . VAL A 1 85 ? 23.538 7.076 -24.572 1.00 87.56 85 VAL A C 1
ATOM 682 O O . VAL A 1 85 ? 24.397 7.401 -25.384 1.00 87.56 85 VAL A O 1
ATOM 685 N N . ASN A 1 86 ? 22.249 7.359 -24.749 1.00 86.88 86 ASN A N 1
ATOM 686 C CA . ASN A 1 86 ? 21.715 7.944 -25.970 1.00 86.88 86 ASN A CA 1
ATOM 687 C C . ASN A 1 86 ? 22.412 9.273 -26.299 1.00 86.88 86 ASN A C 1
ATOM 689 O O . ASN A 1 86 ? 22.893 9.447 -27.414 1.00 86.88 86 ASN A O 1
ATOM 693 N N . ARG A 1 87 ? 22.585 10.179 -25.322 1.00 83.94 87 ARG A N 1
ATOM 694 C CA . ARG A 1 87 ? 23.348 11.428 -25.517 1.00 83.94 87 ARG A CA 1
ATOM 695 C C . ARG A 1 87 ? 24.785 11.183 -25.990 1.00 83.94 87 ARG A C 1
ATOM 697 O O . ARG A 1 87 ? 25.236 11.877 -26.898 1.00 83.94 87 ARG A O 1
ATOM 704 N N . GLY A 1 88 ? 25.478 10.192 -25.429 1.00 85.75 88 GLY A N 1
ATOM 705 C CA . GLY A 1 88 ? 26.813 9.790 -25.886 1.00 85.75 88 GLY A CA 1
ATOM 706 C C . GLY A 1 88 ? 26.811 9.255 -27.321 1.00 85.75 88 GLY A C 1
ATOM 707 O O . GLY A 1 88 ? 27.630 9.674 -28.135 1.00 85.75 88 GLY A O 1
ATOM 708 N N . TRP A 1 89 ? 25.838 8.407 -27.663 1.00 87.06 89 TRP A N 1
ATOM 709 C CA . TRP A 1 89 ? 25.649 7.883 -29.019 1.00 87.06 89 TRP A CA 1
ATOM 710 C C . TRP A 1 89 ? 25.371 8.986 -30.046 1.00 87.06 89 TRP A C 1
ATOM 712 O O . TRP A 1 89 ? 25.936 8.959 -31.137 1.00 87.06 89 TRP A O 1
ATOM 722 N N . TRP A 1 90 ? 24.534 9.978 -29.725 1.00 81.56 90 TRP A N 1
ATOM 723 C CA . TRP A 1 90 ? 24.303 11.131 -30.605 1.00 81.56 90 TRP A CA 1
ATOM 724 C C . TRP A 1 90 ? 25.550 12.000 -30.760 1.00 81.56 90 TRP A C 1
ATOM 7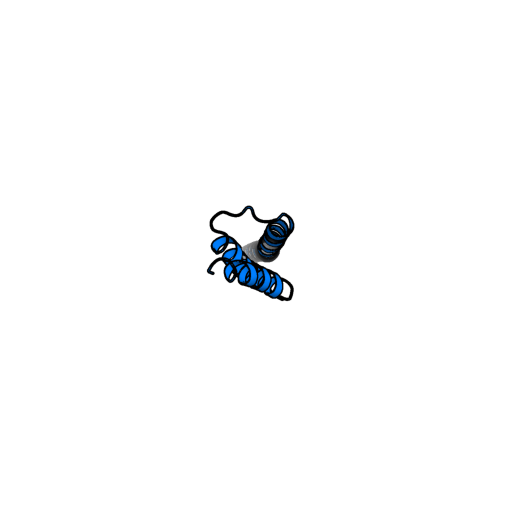26 O O . TRP A 1 90 ? 25.823 12.463 -31.865 1.00 81.56 90 TRP A O 1
ATOM 736 N N . GLY A 1 91 ? 26.322 12.189 -29.687 1.00 84.25 91 GLY A N 1
ATOM 737 C CA . GLY A 1 91 ? 27.601 12.896 -29.739 1.00 84.25 91 GLY A CA 1
ATOM 738 C C . GLY A 1 91 ? 28.611 12.189 -30.642 1.00 84.25 91 GLY A C 1
ATOM 739 O O . GLY A 1 91 ? 29.191 12.820 -31.521 1.00 84.25 91 GLY A O 1
ATOM 740 N N . HIS A 1 92 ? 28.761 10.871 -30.487 1.00 81.12 92 HIS A N 1
ATOM 741 C CA . HIS A 1 92 ? 29.670 10.080 -31.312 1.00 81.12 92 HIS A CA 1
ATOM 742 C C . HIS A 1 92 ? 29.229 10.026 -32.779 1.00 81.12 92 HIS A C 1
ATOM 744 O O . HIS A 1 92 ? 30.053 10.245 -33.658 1.00 81.12 92 HIS A O 1
ATOM 750 N N . ARG A 1 93 ? 27.931 9.834 -33.061 1.00 84.25 93 ARG A N 1
ATOM 751 C CA . ARG A 1 93 ? 27.404 9.902 -34.436 1.00 84.25 93 ARG A CA 1
ATOM 752 C C . ARG A 1 93 ? 27.616 11.274 -35.068 1.00 84.25 93 ARG A C 1
ATOM 754 O O . ARG A 1 93 ? 28.024 11.352 -36.219 1.00 84.25 93 ARG A O 1
ATOM 761 N N . ARG A 1 94 ? 27.384 12.357 -34.322 1.00 83.88 94 ARG A N 1
ATOM 762 C CA . ARG A 1 94 ? 27.657 13.719 -34.801 1.00 83.88 94 ARG A CA 1
ATOM 763 C C . ARG A 1 94 ? 29.147 13.929 -35.085 1.00 83.88 94 ARG A C 1
ATOM 765 O O . ARG A 1 94 ? 29.476 14.543 -36.092 1.00 83.88 94 ARG A O 1
ATOM 772 N N . TRP A 1 95 ? 30.031 13.411 -34.230 1.00 83.31 95 TRP A N 1
ATOM 773 C CA . TRP A 1 95 ? 31.476 13.446 -34.459 1.00 83.31 95 TRP A CA 1
ATOM 774 C C . TRP A 1 95 ? 31.872 12.648 -35.705 1.00 83.31 95 TRP A C 1
ATOM 776 O O . TRP A 1 95 ? 32.558 13.204 -36.551 1.00 83.31 95 TRP A O 1
ATOM 786 N N . ALA A 1 96 ? 31.381 11.414 -35.867 1.00 83.19 96 ALA A N 1
ATOM 787 C CA . ALA A 1 96 ? 31.670 10.552 -37.018 1.00 83.19 96 ALA A CA 1
ATOM 788 C C . ALA A 1 96 ? 31.306 11.222 -38.355 1.00 83.19 96 ALA A C 1
ATOM 790 O O . ALA A 1 96 ? 32.133 11.277 -39.260 1.00 83.19 96 ALA A O 1
ATOM 791 N N . VAL A 1 97 ? 30.130 11.859 -38.424 1.00 84.56 97 VAL A N 1
ATOM 792 C CA . VAL A 1 97 ? 29.718 12.664 -39.589 1.00 84.56 97 VAL A CA 1
ATOM 793 C C . VAL A 1 97 ? 30.658 13.855 -39.816 1.00 84.56 97 VAL A C 1
ATOM 795 O O . VAL A 1 97 ? 30.936 14.217 -40.954 1.00 84.56 97 VAL A O 1
ATOM 798 N N . SER A 1 98 ? 31.174 14.462 -38.745 1.00 77.62 98 SER A N 1
ATOM 799 C CA . SER A 1 98 ? 32.085 15.608 -38.829 1.00 77.62 98 SER A CA 1
ATOM 800 C C . SER A 1 98 ? 33.515 15.232 -39.240 1.00 77.62 98 SER A C 1
ATOM 802 O O . SER A 1 98 ? 34.221 16.092 -39.762 1.00 77.62 98 SER A O 1
ATOM 804 N N . VAL A 1 99 ? 33.948 13.989 -38.996 1.00 83.88 99 VAL A N 1
ATOM 805 C CA . VAL A 1 99 ? 35.270 13.460 -39.390 1.00 83.88 99 VAL A CA 1
ATOM 806 C C . VAL A 1 99 ? 35.233 12.581 -40.651 1.00 83.88 99 VAL A C 1
ATOM 808 O O . VAL A 1 99 ? 36.284 12.128 -41.093 1.00 83.88 99 VAL A O 1
ATOM 811 N N . GLY A 1 100 ? 34.058 12.390 -41.265 1.00 80.00 100 GLY A N 1
ATOM 812 C CA . GLY A 1 100 ? 33.906 11.742 -42.574 1.00 80.00 100 GLY A CA 1
ATOM 813 C C . GLY A 1 100 ? 33.926 10.208 -42.569 1.00 80.00 100 GLY A C 1
ATOM 814 O O . GLY A 1 100 ? 34.340 9.626 -43.570 1.00 80.00 100 GLY A O 1
ATOM 815 N N . PHE A 1 101 ? 33.502 9.572 -41.469 1.00 59.97 101 PHE A N 1
ATOM 816 C CA . PHE A 1 101 ? 33.277 8.118 -41.381 1.00 59.97 101 PHE A CA 1
ATOM 817 C C . PHE A 1 101 ? 31.824 7.730 -41.676 1.00 59.97 101 PHE A C 1
ATOM 819 O O . PHE A 1 101 ? 30.916 8.531 -41.350 1.00 59.97 101 PHE A O 1
#

Secondary structure (DSSP, 8-state):
--SHHHHHHHHHHHHHHSS-SSHHHHHHHHHHHHHH-SSSPPPHHHHHHHHHHHHHHHHHHHHHHHHHHHHHHHHHHHHHHHHHHHHHHHHHHHHHHHHT-

Foldseek 3Di:
DPPPPLVVLLVVLVVVLPPPPALVVNLVSLVVSVVSCPDDDDDPVSVVSNVVSVCVVVVVVVVVVVVVVVVVVVVVVVVVVVVVVVVVVVVVVVVCVVVPD

InterPro domains:
  IPR000308 14-3-3 protein [PTHR18860] (11-80)
  IPR023410 14-3-3 domain [PF00244] (16-79)
  IPR036815 14-3-3 domain superfamily [G3DSA:1.20.190.20] (2-86)
  IPR036815 14-3-3 domain superfamily [SSF48445] (9-79)

Radius of gyration: 28.85 Å; chains: 1; bounding box: 75×30×69 Å

Organism: Fagus sylvatica (NCBI:txid28930)